Protein AF-A0A8J3QDK7-F1 (afdb_monomer)

Solvent-accessible surface area (backbone atoms only — not comparable to full-atom values): 7249 Å² total; per-residue (Å²): 143,84,90,81,80,87,76,84,79,79,81,75,86,69,85,69,78,76,76,73,76,71,79,78,71,74,52,55,68,42,70,48,80,39,74,35,89,60,60,62,90,44,24,30,26,51,28,54,31,71,47,95,89,34,77,68,59,90,93,56,77,48,25,14,15,33,27,30,29,53,52,85,62,58,70,70,43,76,44,75,26,22,58,87,35,67,79,39,90,39,46,42,81,79,44,69,77,45,84,27,87,45,33,30,78,49,90,96,48,86,15,32,20,24,34,31,32,32,73,97

Sequence (120 aa):
MRTLRMALIAFLVGVGMLAIPAAAQAAPGDQSTVCGIGAPSGSVIIYYTYSGACYTPPGAVYNASRVMQVNGYPIGTNVTACSGSPVPAGWAVVYSGFMLTGCSLNYGYPGYGMVLTRQS

Structure (mmCIF, N/CA/C/O backbone):
data_AF-A0A8J3QDK7-F1
#
_entry.id   AF-A0A8J3QDK7-F1
#
loop_
_atom_site.group_PDB
_atom_site.id
_atom_site.type_symbol
_atom_site.label_atom_id
_atom_site.label_alt_id
_atom_site.label_comp_id
_atom_site.label_asym_id
_atom_site.label_entity_id
_atom_site.label_seq_id
_atom_site.pdbx_PDB_ins_code
_atom_site.Cartn_x
_atom_site.Cartn_y
_atom_site.Cartn_z
_atom_site.occupancy
_atom_site.B_iso_or_equiv
_atom_site.auth_seq_id
_atom_site.auth_comp_id
_atom_site.auth_asym_id
_atom_site.auth_atom_id
_atom_site.pdbx_PDB_model_num
ATOM 1 N N . MET A 1 1 ? 41.404 57.181 27.432 1.00 46.09 1 MET A N 1
ATOM 2 C CA . MET A 1 1 ? 40.713 56.483 28.539 1.00 46.09 1 MET A CA 1
ATOM 3 C C . MET A 1 1 ? 39.529 55.702 27.986 1.00 46.09 1 MET A C 1
ATOM 5 O O . MET A 1 1 ? 38.561 56.326 27.576 1.00 46.09 1 MET A O 1
ATOM 9 N N . ARG A 1 2 ? 39.626 54.367 27.944 1.00 45.22 2 ARG A N 1
ATOM 10 C CA . ARG A 1 2 ? 38.524 53.404 28.145 1.00 45.22 2 ARG A CA 1
ATOM 11 C C . ARG A 1 2 ? 39.100 51.993 28.014 1.00 45.22 2 ARG A C 1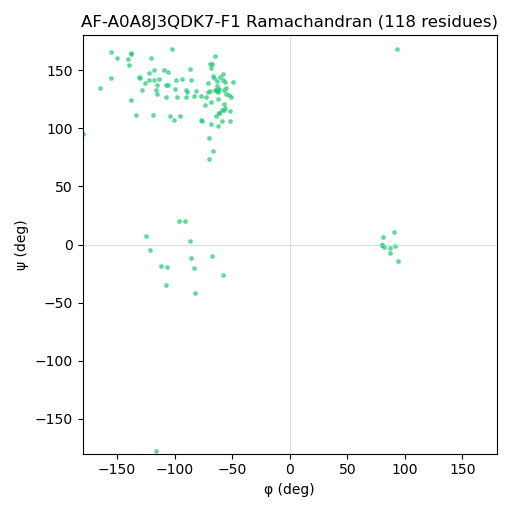
ATOM 13 O O . ARG A 1 2 ? 39.316 51.480 26.926 1.00 45.22 2 ARG A O 1
ATOM 20 N N . THR A 1 3 ? 39.440 51.433 29.163 1.00 44.25 3 THR A N 1
ATOM 21 C CA . THR A 1 3 ? 39.868 50.052 29.362 1.00 44.25 3 THR A CA 1
ATOM 22 C C . THR A 1 3 ? 38.662 49.124 29.211 1.00 44.25 3 THR A C 1
ATOM 24 O O . THR A 1 3 ? 37.659 49.309 29.896 1.00 44.25 3 THR A O 1
ATOM 27 N N . LEU A 1 4 ? 38.753 48.110 28.349 1.00 46.88 4 LEU A N 1
ATOM 28 C CA . LEU A 1 4 ? 37.811 46.988 28.328 1.00 46.88 4 LEU A CA 1
ATOM 29 C C . LEU A 1 4 ? 38.587 45.704 28.610 1.00 46.88 4 LEU A C 1
ATOM 31 O O . LEU A 1 4 ? 39.477 45.298 27.870 1.00 46.88 4 LEU A O 1
ATOM 35 N N . ARG A 1 5 ? 38.288 45.162 29.790 1.00 48.53 5 ARG A N 1
ATOM 36 C CA . ARG A 1 5 ? 38.913 44.010 30.428 1.00 48.53 5 ARG A CA 1
ATOM 37 C C . ARG A 1 5 ? 38.531 42.737 29.675 1.00 48.53 5 ARG A C 1
ATOM 39 O O . ARG A 1 5 ? 37.352 42.509 29.421 1.00 48.53 5 ARG A O 1
ATOM 46 N N . MET A 1 6 ? 39.530 41.912 29.365 1.00 47.53 6 MET A N 1
ATOM 47 C CA . MET A 1 6 ? 39.343 40.534 28.920 1.00 47.53 6 MET A CA 1
ATOM 48 C C . MET A 1 6 ? 38.553 39.749 29.973 1.00 47.53 6 MET A C 1
ATOM 50 O O . MET A 1 6 ? 39.003 39.621 31.110 1.00 47.53 6 MET A O 1
ATOM 54 N N . ALA A 1 7 ? 37.397 39.212 29.589 1.00 50.81 7 ALA A N 1
ATOM 55 C CA . ALA A 1 7 ? 36.717 38.167 30.340 1.00 50.81 7 ALA A CA 1
ATOM 56 C C . ALA A 1 7 ? 37.015 36.831 29.650 1.00 50.81 7 ALA A C 1
ATOM 58 O O . ALA A 1 7 ? 36.529 36.562 28.553 1.00 50.81 7 ALA A O 1
ATOM 59 N N . LEU A 1 8 ? 37.867 36.027 30.288 1.00 45.31 8 LEU A N 1
ATOM 60 C CA . LEU A 1 8 ? 38.089 34.626 29.949 1.00 45.31 8 LEU A CA 1
ATOM 61 C C . LEU A 1 8 ? 36.761 33.875 30.133 1.00 45.31 8 LEU A C 1
ATOM 63 O O . LEU A 1 8 ? 36.273 33.741 31.254 1.00 45.31 8 LEU A O 1
ATOM 67 N N . ILE A 1 9 ? 36.175 33.391 29.039 1.00 56.88 9 ILE A N 1
ATOM 68 C CA . ILE A 1 9 ? 35.051 32.454 29.094 1.00 56.88 9 ILE A CA 1
ATOM 69 C C . ILE A 1 9 ? 35.645 31.092 29.455 1.00 56.88 9 ILE A C 1
ATOM 71 O O . ILE A 1 9 ? 36.332 30.466 28.650 1.00 56.88 9 ILE A O 1
ATOM 75 N N . ALA A 1 10 ? 35.424 30.666 30.698 1.00 51.69 10 ALA A N 1
ATOM 76 C CA . ALA A 1 10 ? 35.775 29.335 31.163 1.00 51.69 10 ALA A CA 1
ATOM 77 C C . ALA A 1 10 ? 34.993 28.292 30.348 1.00 51.69 10 ALA A C 1
ATOM 79 O O . ALA A 1 10 ? 33.768 28.209 30.428 1.00 51.69 10 ALA A O 1
ATOM 80 N N . PHE A 1 11 ? 35.717 27.511 29.545 1.00 44.91 11 PHE A N 1
ATOM 81 C CA . PHE A 1 11 ? 35.197 26.355 28.826 1.00 44.91 11 PHE A CA 1
ATOM 82 C C . PHE A 1 11 ? 34.895 25.254 29.853 1.00 44.91 11 PHE A C 1
ATOM 84 O O . PHE A 1 11 ? 35.767 24.474 30.234 1.00 44.91 11 PHE A O 1
ATOM 91 N N . LEU A 1 12 ? 33.659 25.214 30.353 1.00 51.25 12 LEU A N 1
ATOM 92 C CA . LEU A 1 12 ? 33.153 24.040 31.052 1.00 51.25 12 LEU A CA 1
ATOM 93 C C . LEU A 1 12 ? 33.002 22.931 30.009 1.00 51.25 12 LEU A C 1
ATOM 95 O O . LEU A 1 12 ? 32.072 22.944 29.204 1.00 51.25 12 LEU A O 1
ATOM 99 N N . VAL A 1 13 ? 33.933 21.977 30.018 1.00 55.28 13 VAL A N 1
ATOM 100 C CA . VAL A 1 13 ? 33.819 20.706 29.294 1.00 55.28 13 VAL A CA 1
ATOM 101 C C . VAL A 1 13 ? 32.742 19.874 29.991 1.00 55.28 13 VAL A C 1
ATOM 103 O O . VAL A 1 13 ? 33.014 18.937 30.734 1.00 55.28 13 VAL A O 1
ATOM 106 N N . GLY A 1 14 ? 31.485 20.261 29.795 1.00 50.06 14 GLY A N 1
ATOM 107 C CA . GLY A 1 14 ? 30.366 19.354 29.947 1.00 50.06 14 GLY A CA 1
ATOM 108 C C . GLY A 1 14 ? 30.345 18.489 28.700 1.00 50.06 14 GLY A C 1
ATOM 109 O O . GLY A 1 14 ? 30.006 18.977 27.624 1.00 50.06 14 GLY A O 1
ATOM 110 N N . VAL A 1 15 ? 30.726 17.218 28.824 1.00 55.72 15 VAL A N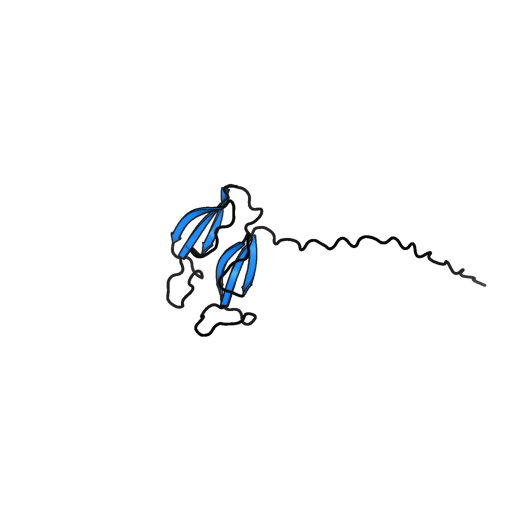 1
ATOM 111 C CA . VAL A 1 15 ? 30.438 16.207 27.801 1.00 55.72 15 VAL A CA 1
ATOM 112 C C . VAL A 1 15 ? 28.921 16.022 27.796 1.00 55.72 15 VAL A C 1
ATOM 114 O O . VAL A 1 15 ? 28.373 15.141 28.454 1.00 55.72 15 VAL A O 1
ATOM 117 N N . GLY A 1 16 ? 28.221 16.934 27.124 1.00 51.62 16 GLY A N 1
ATOM 118 C CA . GLY A 1 16 ? 26.818 16.775 26.801 1.00 51.62 16 GLY A CA 1
ATOM 119 C C . GLY A 1 16 ? 26.727 15.582 25.870 1.00 51.62 16 GLY A C 1
ATOM 120 O O . GLY A 1 16 ? 27.225 15.638 24.747 1.00 51.62 16 GLY A O 1
ATOM 121 N N . MET A 1 17 ? 26.146 14.488 26.355 1.00 57.88 17 MET A N 1
ATOM 122 C CA . MET A 1 17 ? 25.718 13.389 25.503 1.00 57.88 17 MET A CA 1
ATOM 123 C C . MET A 1 17 ? 24.847 14.003 24.405 1.00 57.88 17 MET A C 1
ATOM 125 O O . MET A 1 17 ? 23.736 14.457 24.673 1.00 57.88 17 MET A O 1
ATOM 129 N N . LEU A 1 18 ? 25.378 14.093 23.186 1.00 57.09 18 LEU A N 1
ATOM 130 C CA . LEU A 1 18 ? 24.594 14.466 22.022 1.00 57.09 18 LEU A CA 1
ATOM 131 C C . LEU A 1 18 ? 23.544 13.366 21.870 1.00 57.09 18 LEU A C 1
ATOM 133 O O . LEU A 1 18 ? 23.863 12.257 21.443 1.00 57.09 18 LEU A O 1
ATOM 137 N N . ALA A 1 19 ? 22.312 13.644 22.296 1.00 54.78 19 ALA A N 1
ATOM 138 C CA . ALA A 1 19 ? 21.181 12.793 21.988 1.00 54.78 19 ALA A CA 1
ATOM 139 C C . ALA A 1 19 ? 21.094 12.737 20.463 1.00 54.78 19 ALA A C 1
ATOM 141 O O . ALA A 1 19 ? 20.753 13.726 19.814 1.00 54.78 19 ALA A O 1
ATOM 142 N N . ILE A 1 20 ? 21.489 11.600 19.892 1.00 60.72 20 ILE A N 1
ATOM 143 C CA . ILE A 1 20 ? 21.273 11.302 18.482 1.00 60.72 20 ILE A CA 1
ATOM 144 C C . ILE A 1 20 ? 19.760 11.440 18.296 1.00 60.72 20 ILE A C 1
ATOM 146 O O . ILE A 1 20 ? 19.026 10.715 18.977 1.00 60.72 20 ILE A O 1
ATOM 150 N N . PRO A 1 21 ? 19.259 12.377 17.471 1.00 52.38 21 PRO A N 1
ATOM 151 C CA . PRO A 1 21 ? 17.835 12.418 17.208 1.00 52.38 21 PRO A CA 1
ATOM 152 C C . PRO A 1 21 ? 17.480 11.057 16.615 1.00 52.38 21 PRO A C 1
ATOM 154 O O . PRO A 1 21 ? 18.003 10.674 15.567 1.00 52.38 21 PRO A O 1
ATOM 157 N N . ALA A 1 22 ? 16.651 10.291 17.328 1.00 56.47 22 ALA A N 1
ATOM 158 C CA . ALA A 1 22 ? 16.036 9.110 16.753 1.00 56.47 22 ALA A CA 1
ATOM 159 C C . ALA A 1 22 ? 15.402 9.565 15.438 1.00 56.47 22 ALA A C 1
ATOM 161 O O . ALA A 1 22 ? 14.690 10.572 15.427 1.00 56.47 22 ALA A O 1
ATOM 162 N N . ALA A 1 23 ? 15.727 8.893 14.330 1.00 60.16 23 ALA A N 1
ATOM 163 C CA . ALA A 1 23 ? 15.122 9.215 13.049 1.00 60.16 23 ALA A CA 1
ATOM 164 C C . ALA A 1 23 ? 13.604 9.222 13.253 1.00 60.16 23 ALA A C 1
ATOM 166 O O . ALA A 1 23 ? 13.036 8.198 13.639 1.00 60.16 23 ALA A O 1
ATOM 167 N N . ALA A 1 24 ? 12.977 10.390 13.091 1.00 64.75 24 ALA A N 1
ATOM 168 C CA . ALA A 1 24 ? 11.542 10.518 13.258 1.00 64.75 24 ALA A CA 1
ATOM 169 C C . ALA A 1 24 ? 10.892 9.537 12.281 1.00 64.75 24 ALA A C 1
ATOM 171 O O . ALA A 1 24 ? 11.093 9.628 11.069 1.00 64.75 24 ALA A O 1
ATOM 172 N N . GLN A 1 25 ? 10.193 8.537 12.814 1.00 67.94 25 GLN A N 1
ATOM 173 C CA . GLN A 1 25 ? 9.430 7.625 11.980 1.00 67.94 25 GLN A CA 1
ATOM 174 C C . GLN A 1 25 ? 8.348 8.438 11.274 1.00 67.94 25 GLN A C 1
ATOM 176 O O . GLN A 1 25 ? 7.724 9.298 11.895 1.00 67.94 25 GLN A O 1
ATOM 181 N N . ALA A 1 26 ? 8.168 8.179 9.976 1.00 83.50 26 ALA A N 1
ATOM 182 C CA . ALA A 1 26 ? 7.122 8.811 9.182 1.00 83.50 26 ALA A CA 1
ATOM 183 C C . ALA A 1 26 ? 5.775 8.697 9.913 1.00 83.50 26 ALA A C 1
ATOM 185 O O . ALA A 1 26 ? 5.493 7.666 10.540 1.00 83.50 26 ALA A O 1
ATOM 186 N N . ALA A 1 27 ? 4.973 9.755 9.867 1.00 89.56 27 ALA A N 1
ATOM 187 C CA . ALA A 1 27 ? 3.663 9.771 10.491 1.00 89.56 27 ALA A CA 1
ATOM 188 C C . ALA A 1 27 ? 2.713 8.810 9.751 1.00 89.56 27 ALA A C 1
ATOM 190 O O . ALA A 1 27 ? 2.876 8.575 8.550 1.00 89.56 27 ALA A O 1
ATOM 191 N N . PRO A 1 28 ? 1.706 8.233 10.429 1.00 93.94 28 PRO A N 1
ATOM 192 C CA . PRO A 1 28 ? 0.678 7.459 9.744 1.00 93.94 28 PRO A CA 1
ATOM 193 C C . PRO A 1 28 ? 0.006 8.292 8.644 1.00 93.94 28 PRO A C 1
ATOM 195 O O . PRO A 1 28 ? -0.429 9.418 8.876 1.00 93.94 28 PRO A O 1
ATOM 198 N N . GLY A 1 29 ? -0.076 7.722 7.445 1.00 94.50 29 GLY A N 1
ATOM 199 C CA . GLY A 1 29 ? -0.582 8.372 6.236 1.00 94.50 29 GLY A CA 1
ATOM 200 C C . GLY A 1 29 ? 0.492 9.009 5.361 1.00 94.50 29 GLY A C 1
ATOM 201 O O . GLY A 1 29 ? 0.214 9.286 4.192 1.00 94.50 29 GLY A O 1
ATOM 202 N N . ASP A 1 30 ? 1.716 9.181 5.866 1.00 96.06 30 ASP A N 1
ATOM 203 C CA . ASP A 1 30 ? 2.816 9.698 5.058 1.00 96.06 30 ASP A CA 1
ATOM 204 C C . ASP A 1 30 ? 3.116 8.751 3.902 1.00 96.06 30 ASP A C 1
ATOM 206 O O . ASP A 1 30 ? 3.244 7.533 4.071 1.00 96.06 30 ASP A O 1
ATOM 210 N N . GLN A 1 31 ? 3.259 9.335 2.715 1.00 95.94 31 GLN A N 1
ATOM 211 C CA . GLN A 1 31 ? 3.574 8.599 1.503 1.00 95.94 31 GLN A CA 1
ATOM 212 C C . GLN A 1 31 ? 5.006 8.858 1.063 1.00 95.94 31 GLN A C 1
ATOM 214 O O . GLN A 1 31 ? 5.472 9.996 1.029 1.00 95.94 31 GLN A O 1
ATOM 219 N N . SER A 1 32 ? 5.693 7.801 0.649 1.00 95.06 32 SER A N 1
ATOM 220 C CA . SER A 1 32 ? 7.040 7.898 0.092 1.00 95.06 32 SER A CA 1
ATOM 221 C C . SER A 1 32 ? 7.224 6.942 -1.079 1.00 95.06 32 SER A C 1
ATOM 223 O O . SER A 1 32 ? 6.460 5.995 -1.253 1.00 95.06 32 SER A O 1
ATOM 225 N N . THR A 1 33 ? 8.225 7.215 -1.913 1.00 95.94 33 THR A N 1
ATOM 226 C CA . THR A 1 33 ? 8.641 6.304 -2.982 1.00 95.94 33 THR A CA 1
ATOM 227 C C . THR A 1 33 ? 9.835 5.499 -2.495 1.00 95.94 33 THR A C 1
ATOM 229 O O . THR A 1 33 ? 10.841 6.078 -2.088 1.00 95.94 33 THR A O 1
ATOM 232 N N . VAL A 1 34 ? 9.745 4.177 -2.582 1.00 95.56 34 VAL A N 1
ATOM 233 C CA . VAL A 1 34 ? 10.832 3.250 -2.258 1.00 95.56 34 VAL A CA 1
ATOM 234 C C . VAL A 1 34 ? 11.301 2.541 -3.520 1.00 95.56 34 VAL A C 1
ATOM 236 O O . VAL A 1 34 ? 10.496 2.217 -4.393 1.00 95.56 34 VAL A O 1
ATOM 239 N N . CYS A 1 35 ? 12.609 2.313 -3.634 1.00 95.50 35 CYS A N 1
ATOM 240 C CA . CYS A 1 35 ? 13.144 1.511 -4.728 1.00 95.50 35 CYS A CA 1
ATOM 241 C C . CYS A 1 35 ? 12.774 0.035 -4.537 1.00 95.50 35 CYS A C 1
ATOM 243 O O . CYS A 1 35 ? 12.850 -0.499 -3.431 1.00 95.50 35 CYS A O 1
ATOM 245 N N . GLY A 1 36 ? 12.397 -0.619 -5.633 1.00 92.75 36 GLY A N 1
ATOM 246 C CA . GLY A 1 36 ? 11.862 -1.975 -5.647 1.00 92.75 36 GLY A CA 1
ATOM 247 C C . GLY A 1 36 ? 10.331 -2.044 -5.588 1.00 92.75 36 GLY A C 1
ATOM 248 O O . GLY A 1 36 ? 9.626 -1.073 -5.320 1.00 92.75 36 GLY A O 1
ATOM 249 N N . ILE A 1 37 ? 9.814 -3.243 -5.847 1.00 91.38 37 ILE A N 1
ATOM 250 C CA . ILE A 1 37 ? 8.376 -3.572 -5.902 1.00 91.38 37 ILE A CA 1
ATOM 251 C C . ILE A 1 37 ? 7.804 -4.030 -4.545 1.00 91.38 37 ILE A C 1
ATOM 253 O O . ILE A 1 37 ? 6.774 -4.695 -4.486 1.00 91.38 37 ILE A O 1
ATOM 257 N N . GLY A 1 38 ? 8.492 -3.692 -3.452 1.00 92.81 38 GLY A N 1
ATOM 258 C CA . GLY A 1 38 ? 8.106 -4.032 -2.083 1.00 92.81 38 GLY A CA 1
ATOM 259 C C . GLY A 1 38 ? 7.795 -2.801 -1.235 1.00 92.81 38 GLY A C 1
ATOM 260 O O . GLY A 1 38 ? 7.869 -1.665 -1.702 1.00 92.81 38 GLY A O 1
ATOM 261 N N . ALA A 1 39 ? 7.487 -3.039 0.038 1.00 94.38 39 ALA A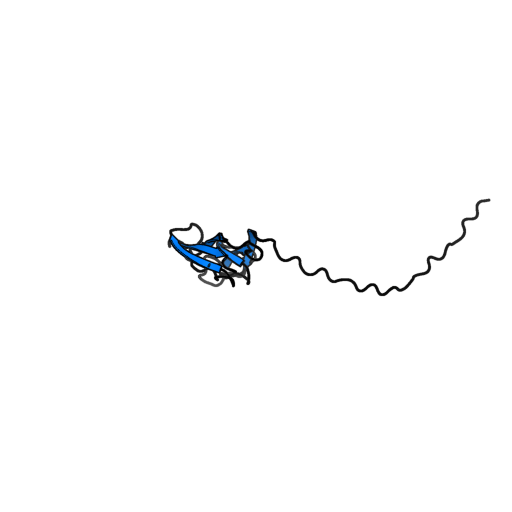 N 1
ATOM 262 C CA . ALA A 1 39 ? 7.310 -1.991 1.035 1.00 94.38 39 ALA A CA 1
ATOM 263 C C . ALA A 1 39 ? 8.113 -2.307 2.306 1.00 94.38 39 ALA A C 1
ATOM 265 O O . ALA A 1 39 ? 8.211 -3.479 2.683 1.00 94.38 39 ALA A O 1
ATOM 266 N N . PRO A 1 40 ? 8.685 -1.292 2.980 1.00 93.44 40 PRO A N 1
ATOM 267 C CA . PRO A 1 40 ? 9.278 -1.467 4.298 1.00 93.44 40 PRO A CA 1
ATOM 268 C C . PRO A 1 40 ? 8.218 -1.838 5.344 1.00 93.44 40 PRO A C 1
ATOM 270 O O . PRO A 1 40 ? 7.014 -1.632 5.157 1.00 93.44 40 PRO A O 1
ATOM 273 N N . SER A 1 41 ? 8.672 -2.375 6.477 1.00 92.12 41 SER A N 1
ATOM 274 C CA . SER A 1 41 ? 7.784 -2.738 7.580 1.00 92.12 41 SER A CA 1
ATOM 275 C C . SER A 1 41 ? 6.974 -1.536 8.075 1.00 92.12 41 SER A C 1
ATOM 277 O O . SER A 1 41 ? 7.462 -0.410 8.139 1.00 92.12 41 SER A O 1
ATOM 279 N N . GLY A 1 42 ? 5.710 -1.785 8.423 1.00 93.31 42 GLY A N 1
ATOM 280 C CA . GLY A 1 42 ? 4.796 -0.737 8.883 1.00 93.31 42 GLY A CA 1
ATOM 281 C C . GLY A 1 42 ? 4.164 0.102 7.776 1.00 93.31 42 GLY A C 1
ATOM 282 O O . GLY A 1 42 ? 3.341 0.959 8.087 1.00 93.31 42 GLY A O 1
ATOM 283 N N . SER A 1 43 ? 4.483 -0.170 6.509 1.00 96.56 43 SER A N 1
ATOM 284 C CA . SER A 1 43 ? 3.899 0.513 5.358 1.00 96.56 43 SER A CA 1
ATOM 285 C C . SER A 1 43 ? 3.181 -0.453 4.419 1.00 96.56 43 SER A C 1
ATOM 287 O O . SER A 1 43 ? 3.406 -1.665 4.452 1.00 96.56 43 SER A O 1
ATOM 289 N N . VAL A 1 44 ? 2.303 0.097 3.587 1.00 97.69 44 VAL A N 1
ATOM 290 C CA . VAL A 1 44 ? 1.564 -0.639 2.557 1.00 97.69 44 VAL A CA 1
ATOM 291 C C . VAL A 1 44 ? 1.830 -0.036 1.189 1.00 97.69 44 VAL A C 1
ATOM 293 O O . VAL A 1 44 ? 2.014 1.173 1.070 1.00 97.69 44 VAL A O 1
ATOM 296 N N . ILE A 1 45 ? 1.830 -0.858 0.146 1.00 97.56 45 ILE A N 1
ATOM 297 C CA . ILE A 1 45 ? 1.957 -0.398 -1.238 1.00 97.56 45 ILE A CA 1
ATOM 298 C C . ILE A 1 45 ? 0.615 0.170 -1.676 1.00 97.56 45 ILE A C 1
ATOM 300 O O . ILE A 1 45 ? -0.403 -0.509 -1.577 1.00 97.56 45 ILE A O 1
ATOM 304 N N . ILE A 1 46 ? 0.620 1.389 -2.199 1.00 96.75 46 ILE A N 1
ATOM 305 C CA . ILE A 1 46 ? -0.580 2.051 -2.730 1.00 96.75 46 ILE A CA 1
ATOM 306 C C . ILE A 1 46 ? -0.521 2.233 -4.247 1.00 96.75 46 ILE A C 1
ATOM 308 O O . ILE A 1 46 ? -1.550 2.471 -4.872 1.00 96.75 46 ILE A O 1
ATOM 312 N N . TYR A 1 47 ? 0.676 2.146 -4.836 1.00 94.62 47 TYR A N 1
ATOM 313 C CA . TYR A 1 47 ? 0.893 2.366 -6.263 1.00 94.62 47 TYR A CA 1
ATOM 314 C C . TYR A 1 47 ? 2.271 1.829 -6.695 1.00 94.62 47 TYR A C 1
ATOM 316 O O . TYR A 1 47 ? 3.272 2.111 -6.035 1.00 94.62 47 TYR A O 1
ATOM 324 N N . TYR A 1 48 ? 2.361 1.111 -7.813 1.00 94.12 48 TYR A N 1
ATOM 325 C CA . TYR A 1 48 ? 3.626 0.736 -8.456 1.00 94.12 48 TYR A CA 1
ATOM 326 C C . TYR A 1 48 ? 4.045 1.804 -9.463 1.00 94.12 48 TYR A C 1
ATOM 328 O O . TYR A 1 48 ? 3.242 2.262 -10.270 1.00 94.12 48 TYR A O 1
ATOM 336 N N . THR A 1 49 ? 5.308 2.222 -9.419 1.00 93.12 49 THR A N 1
ATOM 337 C CA . THR A 1 49 ? 5.804 3.342 -10.221 1.00 93.12 49 THR A CA 1
ATOM 338 C C . THR A 1 49 ? 7.174 3.074 -10.822 1.00 93.12 49 THR A C 1
ATOM 340 O O . THR A 1 49 ? 7.918 2.177 -10.425 1.00 93.12 49 THR A O 1
ATOM 343 N N . TYR A 1 50 ? 7.508 3.891 -11.813 1.00 93.00 50 TYR A N 1
ATOM 344 C CA . TYR A 1 50 ? 8.867 4.038 -12.293 1.00 93.00 50 TYR A CA 1
ATOM 345 C C . TYR A 1 50 ? 9.541 5.209 -11.569 1.00 93.00 50 TYR A C 1
ATOM 347 O O . TYR A 1 50 ? 8.902 6.230 -11.298 1.00 93.00 50 TYR A O 1
ATOM 355 N N . SER A 1 51 ? 10.825 5.069 -11.259 1.00 93.94 51 SER A N 1
ATOM 356 C CA . SER A 1 51 ? 11.680 6.124 -10.723 1.00 93.94 51 SER A CA 1
ATOM 357 C C . SER A 1 51 ? 13.048 6.066 -11.393 1.00 93.94 51 SER A C 1
ATOM 359 O O . SER A 1 51 ? 13.732 5.048 -11.320 1.00 93.94 51 SER A O 1
ATOM 361 N N . GLY A 1 52 ? 13.487 7.178 -11.987 1.00 94.75 52 GLY A N 1
ATOM 362 C CA . GLY A 1 52 ? 14.831 7.288 -12.570 1.00 94.75 52 GLY A CA 1
ATOM 363 C C . GLY A 1 52 ? 15.965 7.263 -11.537 1.00 94.75 52 GLY A C 1
ATOM 364 O O . GLY A 1 52 ? 17.125 7.151 -11.913 1.00 94.75 52 GLY A O 1
ATOM 365 N N . ALA A 1 53 ? 15.639 7.355 -10.244 1.00 93.75 53 ALA A N 1
ATOM 366 C CA . ALA A 1 53 ? 16.605 7.247 -9.152 1.00 93.75 53 ALA A CA 1
ATOM 367 C C . ALA A 1 53 ? 16.869 5.793 -8.718 1.00 93.75 53 ALA A C 1
ATOM 369 O O . ALA A 1 53 ? 17.787 5.546 -7.939 1.00 93.75 53 ALA A O 1
ATOM 370 N N . CYS A 1 54 ? 16.060 4.838 -9.184 1.00 95.12 54 CYS A N 1
ATOM 371 C CA . CYS A 1 54 ? 16.158 3.436 -8.797 1.00 95.12 54 CYS A CA 1
ATOM 372 C C . CYS A 1 54 ? 16.768 2.599 -9.924 1.00 95.12 54 CYS A C 1
ATOM 374 O O . CYS A 1 54 ? 16.554 2.863 -11.107 1.00 95.12 54 CYS A O 1
ATOM 376 N N . TYR A 1 55 ? 17.499 1.547 -9.552 1.00 93.50 55 TYR A N 1
ATOM 377 C CA . TYR A 1 55 ? 17.955 0.547 -10.512 1.00 93.50 55 TYR A CA 1
ATOM 378 C C . TYR A 1 55 ? 16.751 -0.146 -11.165 1.00 93.50 55 TYR A C 1
ATOM 380 O O . TYR A 1 55 ? 15.848 -0.604 -10.464 1.00 93.50 55 TYR A O 1
ATOM 388 N N . THR A 1 56 ? 16.753 -0.239 -12.496 1.00 93.12 56 THR A N 1
ATOM 389 C CA . THR A 1 56 ? 15.702 -0.909 -13.273 1.00 93.12 56 THR A CA 1
ATOM 390 C C . THR A 1 56 ? 16.210 -2.263 -13.759 1.00 93.12 56 THR A C 1
ATOM 392 O O . THR A 1 56 ? 17.083 -2.300 -14.629 1.00 93.12 56 THR A O 1
ATOM 395 N N . PRO A 1 57 ? 15.681 -3.383 -13.234 1.00 86.31 57 PRO A N 1
ATOM 396 C CA . PRO A 1 57 ? 16.004 -4.702 -13.755 1.00 86.31 57 PRO A CA 1
ATOM 397 C C . PRO A 1 57 ? 15.589 -4.833 -15.231 1.00 86.31 57 PRO A C 1
ATOM 399 O O . PRO A 1 57 ? 14.536 -4.311 -15.612 1.00 86.31 57 PRO A O 1
ATOM 402 N N . PRO A 1 58 ? 16.357 -5.558 -16.064 1.00 87.75 58 PRO A N 1
ATOM 403 C CA . PRO A 1 58 ? 15.953 -5.858 -17.433 1.00 87.75 58 PRO A CA 1
ATOM 404 C C . PRO A 1 58 ? 14.555 -6.490 -17.477 1.00 87.75 58 PRO A C 1
ATOM 406 O O . PRO A 1 58 ? 14.285 -7.456 -16.767 1.00 87.75 58 PRO A O 1
ATOM 409 N N . GLY A 1 59 ? 13.665 -5.936 -18.303 1.00 84.38 59 GLY A N 1
ATOM 410 C CA . GLY A 1 59 ? 12.287 -6.419 -18.456 1.00 84.38 59 GLY A CA 1
ATOM 411 C C . GLY A 1 59 ? 11.291 -5.933 -17.395 1.00 84.38 59 GLY A C 1
ATOM 412 O O . GLY A 1 59 ? 10.107 -6.241 -17.509 1.00 84.38 59 GLY A O 1
ATOM 413 N N . ALA A 1 60 ? 11.717 -5.156 -16.394 1.00 85.25 60 ALA A N 1
ATOM 414 C CA . ALA A 1 60 ? 10.804 -4.550 -15.428 1.00 85.25 60 ALA A CA 1
ATOM 415 C C . ALA A 1 60 ? 10.167 -3.265 -15.983 1.00 85.25 60 ALA A C 1
ATOM 417 O O . ALA A 1 60 ? 10.862 -2.381 -16.482 1.00 85.25 60 ALA A O 1
ATOM 418 N N . VAL A 1 61 ? 8.843 -3.138 -15.845 1.00 86.12 61 VAL A N 1
ATOM 419 C CA . VAL A 1 61 ? 8.104 -1.901 -16.172 1.00 86.12 61 VAL A CA 1
ATOM 420 C C . VAL A 1 61 ? 8.178 -0.904 -15.013 1.00 86.12 61 VAL A C 1
ATOM 422 O O . VAL A 1 61 ? 8.383 0.292 -15.213 1.00 86.12 61 VAL A O 1
ATOM 425 N N . TYR A 1 62 ? 8.045 -1.413 -13.790 1.00 91.25 62 TYR A N 1
ATOM 426 C CA . TYR A 1 62 ? 8.128 -0.639 -12.559 1.00 91.25 62 TYR A CA 1
ATOM 427 C C . TYR A 1 62 ? 9.329 -1.095 -11.741 1.00 91.25 62 TYR A C 1
ATOM 429 O O . TYR A 1 62 ? 9.596 -2.288 -11.603 1.00 91.25 62 TYR A O 1
ATOM 437 N N . ASN A 1 63 ? 10.053 -0.128 -11.194 1.00 93.62 63 ASN A N 1
ATOM 438 C CA . ASN A 1 63 ? 11.263 -0.340 -10.403 1.00 93.62 63 ASN A CA 1
ATOM 439 C C . ASN A 1 63 ? 11.169 0.319 -9.016 1.00 93.62 63 ASN A C 1
ATOM 441 O O . ASN A 1 63 ? 12.153 0.354 -8.277 1.00 93.62 63 ASN A O 1
ATOM 445 N N . ALA A 1 64 ? 9.998 0.849 -8.665 1.00 94.94 64 ALA A N 1
ATOM 446 C CA . ALA A 1 64 ? 9.728 1.504 -7.400 1.00 94.94 64 ALA A CA 1
ATOM 447 C C . ALA A 1 64 ? 8.259 1.332 -6.989 1.00 94.94 64 ALA A C 1
ATOM 449 O O . ALA A 1 64 ? 7.377 1.078 -7.812 1.00 94.94 64 ALA A O 1
ATOM 450 N N . SER A 1 65 ? 7.988 1.526 -5.706 1.00 95.81 65 SER A N 1
ATOM 451 C CA . SER A 1 65 ? 6.641 1.504 -5.134 1.00 95.81 65 SER A CA 1
ATOM 452 C C . SER A 1 65 ? 6.398 2.801 -4.384 1.00 95.81 65 SER A C 1
ATOM 454 O O . SER A 1 65 ? 7.279 3.275 -3.668 1.00 95.81 65 SER A O 1
ATOM 456 N N . ARG A 1 66 ? 5.205 3.384 -4.511 1.00 96.19 66 ARG A N 1
ATOM 457 C CA . ARG A 1 66 ? 4.724 4.336 -3.512 1.00 96.19 66 ARG A CA 1
ATOM 458 C C . ARG A 1 66 ? 4.104 3.555 -2.377 1.00 96.19 66 ARG A C 1
ATOM 460 O O . ARG A 1 66 ? 3.231 2.707 -2.586 1.00 96.19 66 ARG A O 1
ATOM 467 N N . VAL A 1 67 ? 4.565 3.874 -1.185 1.00 97.50 67 VAL A N 1
ATOM 468 C CA . VAL A 1 67 ? 4.126 3.253 0.050 1.00 97.50 67 VAL A CA 1
ATOM 469 C C . VAL A 1 67 ? 3.499 4.300 0.943 1.00 97.50 67 VAL A C 1
ATOM 471 O O . VAL A 1 67 ? 3.884 5.466 0.892 1.00 97.50 67 VAL A O 1
ATOM 474 N N . MET A 1 68 ? 2.545 3.874 1.754 1.00 97.44 68 MET A N 1
ATOM 475 C CA . MET A 1 68 ? 1.936 4.686 2.795 1.00 97.44 68 MET A CA 1
ATOM 476 C C . MET A 1 68 ? 2.265 4.077 4.147 1.00 97.44 68 MET A C 1
ATOM 478 O O . MET A 1 68 ? 2.061 2.879 4.350 1.00 97.44 68 MET A O 1
ATOM 482 N N . GLN A 1 69 ? 2.770 4.887 5.069 1.00 96.69 69 GLN A N 1
ATOM 483 C CA . GLN A 1 69 ? 3.009 4.455 6.436 1.00 96.69 69 GLN A CA 1
ATOM 484 C C . GLN A 1 69 ? 1.677 4.233 7.146 1.00 96.69 69 GLN A C 1
ATOM 486 O O . GLN A 1 69 ? 0.790 5.080 7.094 1.00 96.69 69 GLN A O 1
ATOM 491 N N . VAL A 1 70 ? 1.534 3.100 7.829 1.00 97.12 70 VAL A N 1
ATOM 492 C CA . VAL A 1 70 ? 0.295 2.755 8.540 1.00 97.12 70 VAL A CA 1
ATOM 493 C C . VAL A 1 70 ? 0.484 2.517 10.037 1.00 97.12 70 VAL A C 1
ATOM 495 O O . VAL A 1 70 ? -0.486 2.328 10.772 1.00 97.12 70 VAL A O 1
ATOM 498 N N . ASN A 1 71 ? 1.723 2.548 10.521 1.00 94.00 71 ASN A N 1
ATOM 499 C CA . ASN A 1 71 ? 1.994 2.490 11.951 1.00 94.00 71 ASN A CA 1
ATOM 500 C C . ASN A 1 71 ? 1.451 3.732 12.664 1.00 94.00 71 ASN A C 1
ATOM 502 O O . ASN A 1 71 ? 1.699 4.856 12.241 1.00 94.00 71 ASN A O 1
ATOM 506 N N . GLY A 1 72 ? 0.745 3.512 13.774 1.00 92.38 72 GLY A N 1
ATOM 507 C CA . GLY A 1 72 ? 0.153 4.575 14.588 1.00 92.38 72 GLY A CA 1
ATOM 508 C C . GLY A 1 72 ? -1.283 4.951 14.209 1.00 92.38 72 GLY A C 1
ATOM 509 O O . GLY A 1 72 ? -1.875 5.781 14.893 1.00 92.38 72 GLY A O 1
ATOM 510 N N . TYR A 1 73 ? -1.877 4.333 13.179 1.00 96.19 73 TYR A N 1
ATOM 511 C CA . TYR A 1 73 ? -3.321 4.459 12.967 1.00 96.19 73 TYR A CA 1
ATOM 512 C C . TYR A 1 73 ? -4.115 3.796 14.107 1.00 96.19 73 TYR A C 1
ATOM 514 O O . TYR A 1 73 ? -3.721 2.727 14.586 1.00 96.19 73 TYR A O 1
ATOM 522 N N . PRO A 1 74 ? -5.256 4.381 14.517 1.00 96.75 74 PRO A N 1
ATOM 523 C CA . PRO A 1 74 ? -6.119 3.790 15.530 1.00 96.75 74 PRO A CA 1
ATOM 524 C C . PRO A 1 74 ? -6.811 2.517 15.021 1.00 96.75 74 PRO A C 1
ATOM 526 O O . PRO A 1 74 ? -7.025 2.333 13.818 1.00 96.75 74 PRO A O 1
ATOM 529 N N . ILE A 1 75 ? -7.197 1.644 15.955 1.00 97.44 75 ILE A N 1
ATOM 530 C CA . ILE A 1 75 ? -7.998 0.442 15.677 1.00 97.44 75 ILE A CA 1
ATOM 531 C C . ILE A 1 75 ? -9.307 0.837 14.975 1.00 97.44 75 ILE A C 1
ATOM 533 O O . ILE A 1 75 ? -9.910 1.860 15.293 1.00 97.44 75 ILE A O 1
ATOM 537 N N . GLY A 1 76 ? -9.725 0.040 13.991 1.00 97.50 76 GLY A N 1
ATOM 538 C CA . GLY A 1 76 ? -10.884 0.305 13.136 1.00 97.50 76 GLY A CA 1
ATOM 539 C C . GLY A 1 76 ? -10.584 1.164 11.905 1.00 97.50 76 GLY A C 1
ATOM 540 O O . GLY A 1 76 ? -11.448 1.296 11.040 1.00 97.50 76 GLY A O 1
ATOM 541 N N . THR A 1 77 ? -9.371 1.716 11.774 1.00 98.19 77 THR A N 1
ATOM 542 C CA . THR A 1 77 ? -8.979 2.452 10.561 1.00 98.19 77 THR A CA 1
ATOM 543 C C . THR A 1 77 ? -8.950 1.524 9.356 1.00 98.19 77 THR A C 1
ATOM 545 O O . THR A 1 77 ? -8.327 0.465 9.416 1.00 98.19 77 THR A O 1
ATOM 548 N N . ASN A 1 78 ? -9.556 1.966 8.252 1.00 98.06 78 ASN A N 1
ATOM 549 C CA . ASN A 1 78 ? -9.489 1.297 6.958 1.00 98.06 78 ASN A CA 1
ATOM 550 C C . ASN A 1 78 ? -8.457 1.965 6.051 1.00 98.06 78 ASN A C 1
ATOM 552 O O . ASN A 1 78 ? -8.454 3.185 5.894 1.00 98.06 78 ASN A O 1
ATOM 556 N N . VAL A 1 79 ? -7.621 1.158 5.408 1.00 97.81 79 VAL A N 1
ATOM 557 C CA . VAL A 1 79 ? -6.612 1.595 4.443 1.00 97.81 79 VAL A CA 1
ATOM 558 C C . VAL A 1 79 ? -6.761 0.794 3.160 1.00 97.81 79 VAL A C 1
ATOM 560 O O . VAL A 1 79 ? -6.851 -0.429 3.189 1.00 97.81 79 VAL A O 1
ATOM 563 N N . THR A 1 80 ? -6.758 1.488 2.025 1.00 98.00 80 THR A N 1
ATOM 564 C CA . THR A 1 80 ? -6.696 0.851 0.708 1.00 98.00 80 THR A CA 1
ATOM 565 C C . THR A 1 80 ? -5.240 0.668 0.295 1.00 98.00 80 THR A C 1
ATOM 567 O O . THR A 1 80 ? -4.449 1.604 0.375 1.00 98.00 80 THR A O 1
ATOM 570 N N . ALA A 1 81 ? -4.898 -0.533 -0.152 1.00 97.69 81 ALA A N 1
ATOM 571 C CA . ALA A 1 81 ? -3.568 -0.904 -0.613 1.00 97.69 81 ALA A CA 1
ATOM 572 C C . ALA A 1 81 ? -3.669 -1.765 -1.877 1.00 97.69 81 ALA A C 1
ATOM 574 O O . ALA A 1 81 ? -4.726 -2.311 -2.194 1.00 97.69 81 ALA A O 1
ATOM 575 N N . CYS A 1 82 ? -2.564 -1.930 -2.592 1.00 97.00 82 CYS A N 1
ATOM 576 C CA . CYS A 1 82 ? -2.460 -2.933 -3.638 1.00 97.00 82 CYS A CA 1
ATOM 577 C C . CYS A 1 82 ? -2.594 -4.333 -3.033 1.00 97.00 82 CYS A C 1
ATOM 579 O O . CYS A 1 82 ? -2.045 -4.612 -1.971 1.00 97.00 82 CYS A O 1
ATOM 581 N N . SER A 1 83 ? -3.287 -5.231 -3.729 1.00 94.94 83 SER A N 1
ATOM 582 C CA . SER A 1 83 ? -3.518 -6.618 -3.288 1.00 94.94 83 SER A CA 1
ATOM 583 C C . SER A 1 83 ? -2.230 -7.416 -3.034 1.00 94.94 83 SER A C 1
ATOM 585 O O . SER A 1 83 ? -2.232 -8.323 -2.210 1.00 94.94 83 SER A O 1
ATOM 587 N N . GLY A 1 84 ? -1.125 -7.059 -3.698 1.00 90.88 84 GLY A N 1
ATOM 588 C CA . GLY A 1 84 ? 0.209 -7.626 -3.462 1.00 90.88 84 GLY A CA 1
ATOM 589 C C . GLY A 1 84 ? 1.017 -6.940 -2.352 1.00 90.88 84 GLY A C 1
ATOM 590 O O . GLY A 1 84 ? 2.183 -7.274 -2.158 1.00 90.88 84 GLY A O 1
ATOM 591 N N . SER A 1 85 ? 0.450 -5.953 -1.651 1.00 95.88 85 SER A N 1
ATOM 592 C CA . SER A 1 85 ? 1.130 -5.282 -0.541 1.00 95.88 85 SER A CA 1
ATOM 593 C C . SER A 1 85 ? 1.330 -6.243 0.636 1.00 95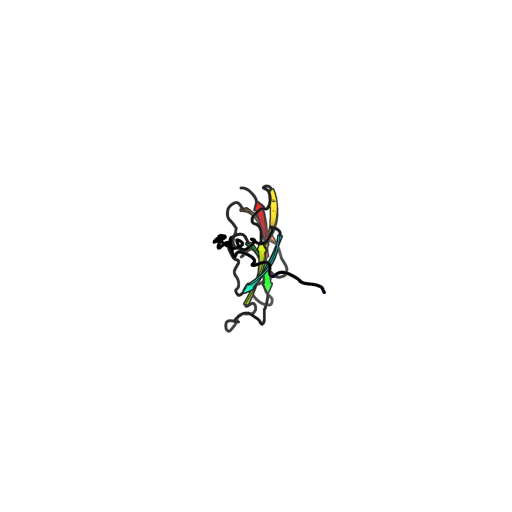.88 85 SER A C 1
ATOM 595 O O . SER A 1 85 ? 0.440 -7.044 0.927 1.00 95.88 85 SER A O 1
ATOM 597 N N . PRO A 1 86 ? 2.440 -6.133 1.391 1.00 95.62 86 PRO A N 1
ATOM 598 C CA . PRO A 1 86 ? 2.521 -6.785 2.691 1.00 95.62 86 PRO A CA 1
ATOM 599 C C . PRO A 1 86 ? 1.387 -6.296 3.599 1.00 95.62 86 PRO A C 1
ATOM 601 O O . PRO A 1 86 ? 0.976 -5.133 3.526 1.00 95.62 86 PRO A O 1
ATOM 604 N N . VAL A 1 87 ? 0.900 -7.192 4.458 1.00 96.81 87 VAL A N 1
ATOM 605 C CA . VAL A 1 87 ? -0.072 -6.888 5.513 1.00 96.81 87 VAL A CA 1
ATOM 606 C C . VAL A 1 87 ? 0.707 -6.633 6.806 1.00 96.81 87 VAL A C 1
ATOM 608 O O . VAL A 1 87 ? 1.316 -7.568 7.331 1.00 96.81 87 VAL A O 1
ATOM 611 N N . PRO A 1 88 ? 0.754 -5.392 7.322 1.00 95.75 88 PRO A N 1
ATOM 612 C CA . PRO A 1 88 ? 1.513 -5.095 8.531 1.00 95.75 88 PRO A CA 1
ATOM 613 C C .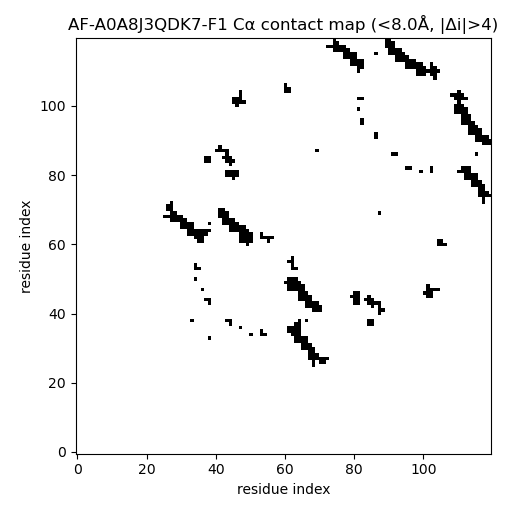 PRO A 1 88 ? 0.901 -5.763 9.766 1.00 95.75 88 PRO A C 1
ATOM 615 O O . PRO A 1 88 ? -0.300 -6.030 9.817 1.00 95.75 88 PRO A O 1
ATOM 618 N N . ALA A 1 89 ? 1.719 -6.004 10.792 1.00 95.12 89 ALA A N 1
ATOM 619 C CA . ALA A 1 89 ? 1.254 -6.621 12.031 1.00 95.12 89 ALA A CA 1
ATOM 620 C C . ALA A 1 89 ? 0.083 -5.832 12.639 1.00 95.12 89 ALA A C 1
ATOM 622 O O . ALA A 1 89 ? 0.127 -4.599 12.715 1.00 95.12 89 ALA A O 1
ATOM 623 N N . GLY A 1 90 ? -0.960 -6.550 13.059 1.00 95.38 90 GLY A N 1
ATOM 624 C CA . GLY A 1 90 ? -2.161 -5.942 13.625 1.00 95.38 90 GLY A CA 1
ATOM 625 C C . GLY A 1 90 ? -3.168 -5.410 12.605 1.00 95.38 90 GLY A C 1
ATOM 626 O O . GLY A 1 90 ? -4.140 -4.765 12.992 1.00 95.38 90 GLY A O 1
ATOM 627 N N . TRP A 1 91 ? -2.955 -5.655 11.312 1.00 97.75 91 TRP A N 1
ATOM 628 C CA . TRP A 1 91 ? -3.921 -5.377 10.248 1.00 97.75 91 TRP A CA 1
ATOM 629 C C . TRP A 1 91 ? -4.498 -6.675 9.687 1.00 97.75 91 TRP A C 1
ATOM 631 O O . TRP A 1 91 ? -3.825 -7.703 9.656 1.00 97.75 91 TRP A O 1
ATOM 641 N N . ALA A 1 92 ? -5.738 -6.614 9.209 1.00 97.94 92 ALA A N 1
ATOM 642 C CA . ALA A 1 92 ? -6.401 -7.722 8.531 1.00 97.94 92 ALA A CA 1
ATOM 643 C C . ALA A 1 92 ? -7.007 -7.258 7.205 1.00 97.94 92 ALA A C 1
ATOM 645 O O . ALA A 1 92 ? -7.535 -6.150 7.124 1.00 97.94 92 ALA A O 1
ATOM 646 N N . VAL A 1 93 ? -6.954 -8.112 6.180 1.00 98.06 93 VAL A N 1
ATOM 647 C CA . VAL A 1 93 ? -7.665 -7.887 4.914 1.00 98.06 93 VAL A CA 1
ATOM 648 C C . VAL A 1 93 ? -9.150 -8.135 5.147 1.00 98.06 93 VAL A C 1
ATOM 650 O O . VAL A 1 93 ? -9.537 -9.240 5.518 1.00 98.06 93 VAL A O 1
ATOM 653 N N . VAL A 1 94 ? -9.978 -7.119 4.918 1.00 97.88 94 VAL A N 1
ATOM 654 C CA . VAL A 1 94 ? -11.444 -7.216 5.056 1.00 97.88 94 VAL A CA 1
ATOM 655 C C . VAL A 1 94 ? -12.161 -7.243 3.711 1.00 97.88 94 VAL A C 1
ATOM 657 O O . VAL A 1 94 ? -13.308 -7.671 3.624 1.00 97.88 94 VAL A O 1
ATOM 660 N N . TYR A 1 95 ? -11.487 -6.795 2.654 1.00 97.12 95 TYR A N 1
ATOM 661 C CA . TYR A 1 95 ? -12.010 -6.800 1.295 1.00 97.12 95 TYR A CA 1
ATOM 662 C C . TYR A 1 95 ? -10.857 -6.825 0.291 1.00 97.12 95 TYR A C 1
ATOM 664 O O . TYR A 1 95 ? -9.828 -6.193 0.522 1.00 97.12 95 TYR A O 1
ATOM 672 N N . SER A 1 96 ? -10.994 -7.536 -0.825 1.00 96.25 96 SER A N 1
ATOM 673 C CA . SER A 1 96 ? -9.956 -7.611 -1.861 1.00 96.25 96 SER A CA 1
ATOM 674 C C . SER A 1 96 ? -10.540 -7.952 -3.230 1.00 96.25 96 SER A C 1
ATOM 676 O O . SER A 1 96 ? -11.694 -8.357 -3.344 1.00 96.25 96 SER A O 1
ATOM 678 N N . GLY A 1 97 ? -9.742 -7.753 -4.284 1.00 92.00 97 GLY A N 1
ATOM 679 C CA . GLY A 1 97 ? -10.089 -8.178 -5.646 1.00 92.00 97 GLY A CA 1
ATOM 680 C C . GLY A 1 97 ? -10.846 -7.139 -6.475 1.00 92.00 97 GLY A C 1
ATOM 681 O O . GLY A 1 97 ? -11.321 -7.451 -7.563 1.00 92.00 97 GLY A O 1
ATOM 682 N N . PHE A 1 98 ? -10.936 -5.896 -6.003 1.00 94.44 98 PHE A N 1
ATOM 683 C CA . PHE A 1 98 ? -11.478 -4.791 -6.792 1.00 94.44 98 PHE A CA 1
ATOM 684 C C . PHE A 1 98 ? -10.392 -4.143 -7.649 1.00 94.44 98 PHE A C 1
ATOM 686 O O . PHE A 1 98 ? -9.219 -4.127 -7.278 1.00 94.44 98 PHE A O 1
ATOM 693 N N . MET A 1 99 ? -10.796 -3.581 -8.786 1.00 94.25 99 MET A N 1
ATOM 694 C CA . MET A 1 99 ? -9.896 -2.833 -9.660 1.00 94.25 99 MET A CA 1
ATOM 695 C C . MET A 1 99 ? -9.355 -1.608 -8.926 1.00 94.25 99 MET A C 1
ATOM 697 O O . MET A 1 99 ? -10.126 -0.787 -8.428 1.00 94.25 99 MET A O 1
ATOM 701 N N . LEU A 1 100 ? -8.033 -1.482 -8.877 1.00 93.69 100 LEU A N 1
ATOM 702 C CA . LEU A 1 100 ? -7.351 -0.340 -8.285 1.00 93.69 100 LEU A CA 1
ATOM 703 C C . LEU A 1 100 ? -6.252 0.139 -9.230 1.00 93.69 100 LEU A C 1
ATOM 705 O O . LEU A 1 100 ? -5.247 -0.540 -9.460 1.00 93.69 100 LEU A O 1
ATOM 709 N N . THR A 1 101 ? -6.469 1.325 -9.793 1.00 89.94 101 THR A N 1
ATOM 710 C CA . THR A 1 101 ? -5.531 1.962 -10.717 1.00 89.94 101 THR A CA 1
ATOM 711 C C . THR A 1 101 ? -4.167 2.129 -10.059 1.00 89.94 101 THR A C 1
ATOM 713 O O . THR A 1 101 ? -4.068 2.607 -8.933 1.00 89.94 101 THR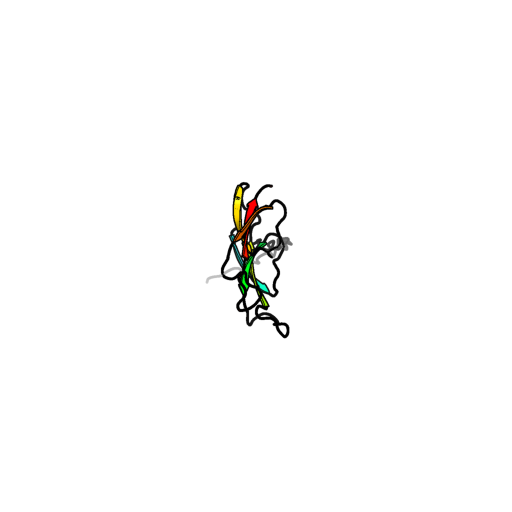 A O 1
ATOM 716 N N . GLY A 1 102 ? -3.110 1.748 -10.778 1.00 88.88 102 GLY A N 1
ATOM 717 C CA . GLY A 1 102 ? -1.741 1.863 -10.281 1.00 88.88 102 GLY A CA 1
ATOM 718 C C . GLY A 1 102 ? -1.247 0.679 -9.456 1.00 88.88 102 GLY A C 1
ATOM 719 O O . GLY A 1 102 ? -0.074 0.638 -9.110 1.00 88.88 102 GLY A O 1
ATOM 720 N N . CYS A 1 103 ? -2.089 -0.321 -9.194 1.00 93.81 103 CYS A N 1
ATOM 721 C CA . CYS A 1 103 ? -1.680 -1.576 -8.557 1.00 93.81 103 CYS A CA 1
ATOM 722 C C . CYS A 1 103 ? -1.382 -2.700 -9.563 1.00 93.81 103 CYS A C 1
ATOM 724 O O . CYS A 1 103 ? -1.405 -3.879 -9.217 1.00 93.81 103 CYS A O 1
ATOM 726 N N . SER A 1 104 ? -1.121 -2.346 -10.822 1.00 89.12 104 SER A N 1
ATOM 727 C CA . SER A 1 104 ? -0.699 -3.265 -11.879 1.00 89.12 104 SER A CA 1
ATOM 728 C C . SER A 1 104 ? 0.824 -3.355 -11.909 1.00 89.12 104 SER A C 1
ATOM 730 O O . SER A 1 104 ? 1.483 -2.329 -12.028 1.00 89.12 104 SER A O 1
ATOM 732 N N . LEU A 1 105 ? 1.391 -4.561 -11.853 1.00 81.00 105 LEU A N 1
ATOM 733 C CA . LEU A 1 105 ? 2.839 -4.768 -12.022 1.00 81.00 105 LEU A CA 1
ATOM 734 C C . LEU A 1 105 ? 3.267 -4.843 -13.496 1.00 81.00 105 LEU A C 1
ATOM 736 O O . LEU A 1 105 ? 4.435 -4.632 -13.812 1.00 81.00 105 LEU A O 1
ATOM 740 N N . ASN A 1 106 ? 2.321 -5.128 -14.393 1.00 80.44 106 ASN A N 1
ATOM 741 C CA . ASN A 1 106 ? 2.554 -5.287 -15.823 1.00 80.44 106 ASN A CA 1
ATOM 742 C C . ASN A 1 106 ? 1.703 -4.299 -16.615 1.00 80.44 106 ASN A C 1
ATOM 744 O O . ASN A 1 106 ? 0.537 -4.066 -16.287 1.00 80.44 106 ASN A O 1
ATOM 748 N N . TYR A 1 107 ? 2.276 -3.754 -17.687 1.00 72.12 107 TYR A N 1
ATOM 749 C CA . TYR A 1 107 ? 1.552 -2.864 -18.585 1.00 72.12 107 TYR A CA 1
ATOM 750 C C . TYR A 1 107 ? 0.396 -3.617 -19.261 1.00 72.12 107 TYR A C 1
ATOM 752 O O . TYR A 1 107 ? 0.581 -4.732 -19.745 1.00 72.12 107 TYR A O 1
ATOM 760 N N . GLY A 1 108 ? -0.799 -3.025 -19.269 1.00 73.12 108 GLY A N 1
ATOM 761 C CA . GLY A 1 108 ? -1.991 -3.622 -19.885 1.00 73.12 108 GLY A CA 1
ATOM 762 C C . GLY A 1 108 ? -2.713 -4.686 -19.048 1.00 73.12 108 GLY A C 1
ATOM 763 O O . GLY A 1 108 ? -3.748 -5.177 -19.490 1.00 73.12 108 GLY A O 1
ATOM 764 N N . TYR A 1 109 ? -2.230 -5.014 -17.843 1.00 81.38 109 TYR A N 1
ATOM 765 C CA . TYR A 1 109 ? -2.949 -5.883 -16.908 1.00 81.38 109 TYR A CA 1
ATOM 766 C C . TYR A 1 109 ? -3.699 -5.065 -15.855 1.00 81.38 109 TYR A C 1
ATOM 768 O O . TYR A 1 109 ? -3.160 -4.073 -15.358 1.00 81.38 109 TYR A O 1
ATOM 776 N N . PRO A 1 110 ? -4.918 -5.479 -15.467 1.00 85.88 110 PRO A N 1
ATOM 777 C CA . PRO A 1 110 ? -5.627 -4.831 -14.377 1.00 85.88 110 PRO A CA 1
ATOM 778 C C . PRO A 1 110 ? -4.841 -4.943 -13.067 1.00 85.88 110 PRO A C 1
ATOM 780 O O . PRO A 1 110 ? -4.352 -6.013 -12.702 1.00 85.88 110 PRO A O 1
ATOM 783 N N . GLY A 1 111 ? -4.732 -3.822 -12.359 1.00 91.62 111 GLY A N 1
ATOM 784 C CA . GLY A 1 111 ? -4.259 -3.783 -10.981 1.00 91.62 111 GLY A CA 1
ATOM 785 C C . GLY A 1 111 ? -5.410 -4.032 -10.016 1.00 91.62 111 GLY A C 1
ATOM 786 O O . GLY A 1 111 ? -6.512 -3.527 -10.230 1.00 91.62 111 GLY A O 1
ATOM 787 N N . TYR A 1 112 ? -5.148 -4.774 -8.942 1.00 95.44 112 TYR A N 1
ATOM 788 C CA . TYR A 1 112 ? -6.157 -5.079 -7.929 1.00 95.44 112 TYR A CA 1
ATOM 789 C C . TYR A 1 112 ? -5.777 -4.510 -6.571 1.00 95.44 112 TYR A C 1
ATOM 791 O O . TYR A 1 112 ? -4.609 -4.553 -6.168 1.00 95.44 112 TYR A O 1
ATOM 799 N N . GLY A 1 113 ? -6.782 -4.022 -5.858 1.00 96.88 113 GLY A N 1
ATOM 800 C CA . GLY A 1 113 ? -6.675 -3.497 -4.510 1.00 96.88 113 GLY A CA 1
ATOM 801 C C . GLY A 1 113 ? -7.172 -4.462 -3.441 1.00 96.88 113 GLY A C 1
ATOM 802 O O . GLY A 1 113 ? -7.829 -5.476 -3.704 1.00 96.88 113 GLY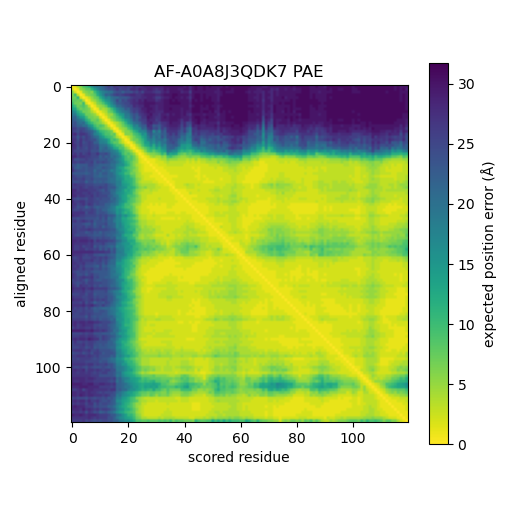 A O 1
ATOM 803 N N . MET A 1 114 ? -6.859 -4.099 -2.208 1.00 97.62 114 MET A N 1
ATOM 804 C CA . MET A 1 114 ? -7.421 -4.648 -0.988 1.00 97.62 114 MET A CA 1
ATOM 805 C C . MET A 1 114 ? -7.664 -3.532 0.028 1.00 97.62 114 MET A C 1
ATOM 807 O O . MET A 1 114 ? -7.009 -2.490 -0.005 1.00 97.62 114 MET A O 1
ATOM 811 N N . VAL A 1 115 ? -8.608 -3.760 0.933 1.00 98.12 115 VAL A N 1
ATOM 812 C CA . VAL A 1 115 ? -8.863 -2.927 2.105 1.00 98.12 115 VAL A CA 1
ATOM 813 C C . VAL A 1 115 ? -8.375 -3.677 3.332 1.00 98.12 115 VAL A C 1
ATOM 815 O O . VAL A 1 115 ? -8.752 -4.827 3.574 1.00 98.12 115 VAL A O 1
ATOM 818 N N . LEU A 1 116 ? -7.533 -3.000 4.098 1.00 98.00 116 LEU A N 1
ATOM 819 C CA . LEU A 1 116 ? -6.991 -3.447 5.365 1.00 98.00 116 LEU A CA 1
ATOM 820 C C . LEU A 1 116 ? -7.678 -2.685 6.494 1.00 98.00 116 LEU A C 1
ATOM 822 O O . LEU A 1 116 ? -7.808 -1.467 6.407 1.00 98.00 116 LEU A O 1
ATOM 826 N N . THR A 1 117 ? -8.037 -3.374 7.570 1.00 98.38 117 THR A N 1
ATOM 827 C CA . THR A 1 117 ? -8.556 -2.748 8.792 1.00 98.38 117 THR A CA 1
ATOM 828 C C . THR A 1 117 ? -7.608 -3.003 9.954 1.00 98.38 117 THR A C 1
ATOM 830 O O . THR A 1 117 ? -7.196 -4.147 10.174 1.00 98.38 117 THR A O 1
ATOM 833 N N . ARG A 1 118 ? -7.277 -1.958 10.720 1.00 97.81 118 ARG A N 1
ATOM 834 C CA . ARG A 1 118 ? -6.471 -2.076 11.943 1.00 97.81 118 ARG A CA 1
ATOM 835 C C . ARG A 1 118 ? -7.262 -2.812 13.026 1.00 97.81 118 ARG A C 1
ATOM 837 O O . ARG A 1 118 ? -8.335 -2.355 13.405 1.00 97.81 118 ARG A O 1
ATOM 844 N N . GLN A 1 119 ? -6.714 -3.909 13.537 1.00 96.69 119 GLN A N 1
ATOM 845 C CA . GLN A 1 119 ? -7.324 -4.758 14.568 1.00 96.69 119 GLN A CA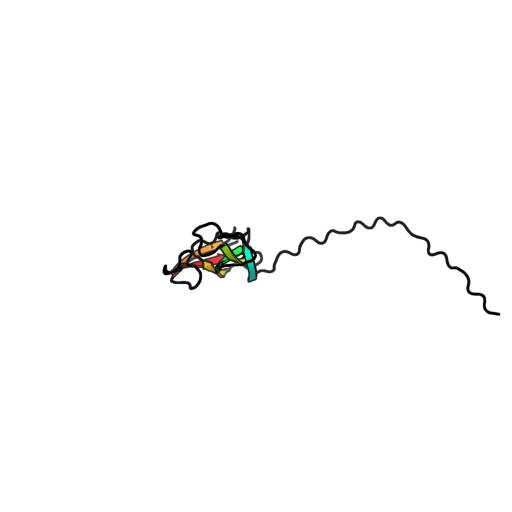 1
ATOM 846 C C . GLN A 1 119 ? -6.640 -4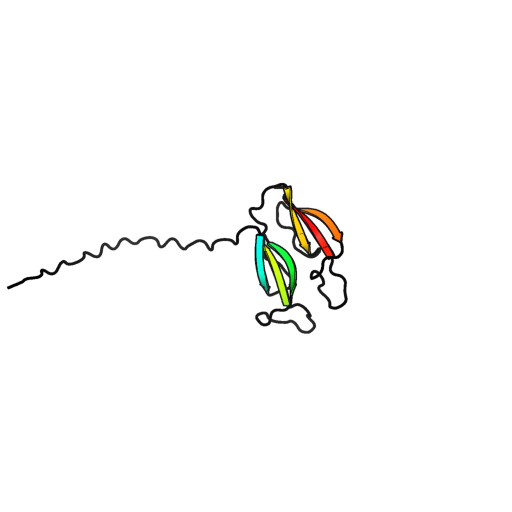.624 15.937 1.00 96.69 119 GLN A C 1
ATOM 848 O O . GLN A 1 119 ? -7.316 -4.698 16.958 1.00 96.69 119 GLN A O 1
ATOM 853 N N . SER A 1 120 ? -5.315 -4.426 15.970 1.00 89.00 120 SER A N 1
ATOM 854 C CA . SER A 1 120 ? -4.512 -4.368 17.207 1.00 89.00 120 SER A CA 1
ATOM 855 C C . SER A 1 120 ? -3.211 -3.614 16.990 1.00 89.00 120 SER A C 1
ATOM 857 O O . SER A 1 120 ? -2.426 -4.087 16.147 1.00 89.00 120 SER A O 1
#

Organism: NCBI:txid1392758

Radius of gyration: 24.02 Å; Cα contacts (8 Å, |Δi|>4): 238; chains: 1; bounding box: 53×65×51 Å

Foldseek 3Di:
DDDDDDDPDPPPPPPPPPPPPDPPDDDAFDKDKDFAPADDAQKAFAAFADDPVHDDDPPWPGGITIIGHHPPDDFFDKDKGWPPYDAHPQKDFPAWDDFHPRQDRDPPDTTIMTIIGGHD

pLDDT: mean 85.03, std 17.3, range [44.25, 98.38]

Mean predicted aligned error: 10.36 Å

Nearest PDB structures (foldseek):
  8phu-assembly1_CQ  TM=2.430E-01  e=8.726E+00  Borreliella burgdorferi B31

Secondary structure (DSSP, 8-state):
------------------------PPPTT-EEEEESSS--TTEEEEEEE--TTS---TT-S--EEEEEE-TTPPTT-EEEEETTS---TTEEEEEEEEE-TT--SSTTSPPEEEEEEE--